Protein AF-A0A382KD84-F1 (afdb_monomer_lite)

Secondary structure (DSSP, 8-state):
--HHHHH--TT-TT-EEEEEE-S-THHHHHHHHHHHHHHTTT-EEEEEEE--HHHHHHHHHHTT--EEEEE--TTS-TT---EEEEE--

InterPro domains:
  IPR005844 Alpha-D-phosphohexomutase, alpha/beta/alpha domain I [PF02878] (1-87)
  IPR016055 Alpha-D-phosphohexomutase, alpha/beta/alpha I/II/III [SSF53738] (2-87)
  IPR016066 Alpha-D-phosphohexomutase, conserved site [PS00710] (68-77)
  IPR050060 Phosphoglucosamine mutase [PTHR42946] (7-87)

Radiu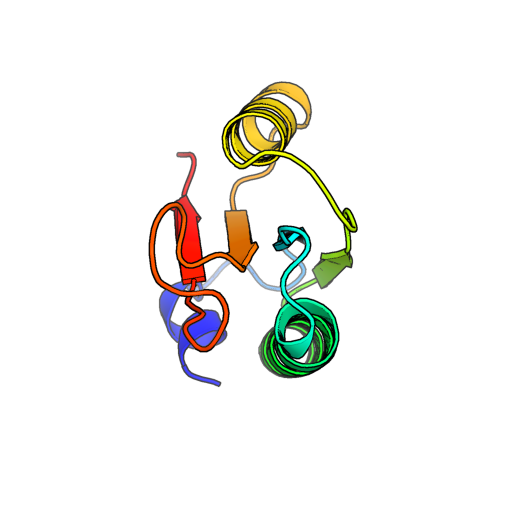s of gyration: 12.46 Å; chains: 1; bounding box: 28×18×32 Å

Sequence (89 aa):
MAIGSFLDRKDEHGTTVLIGRDTRPSGEELASAIAFGLFNSGFSPMLAGVLPTPALAHALVVNEMRFGIMITASHNPASDNGFKLFDHM

Organism: NCBI:txid408172

Structure (mmCIF,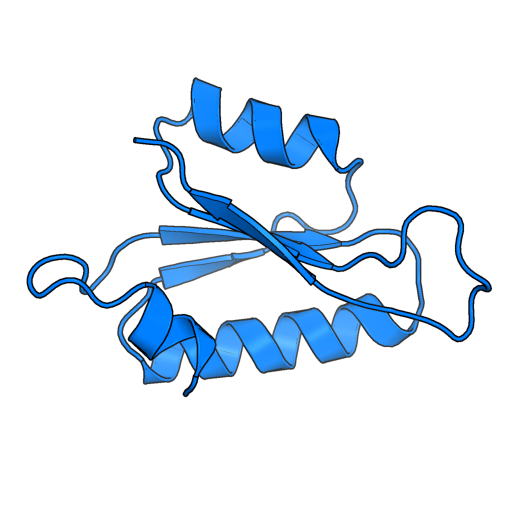 N/CA/C/O backbone):
data_AF-A0A382KD84-F1
#
_entry.id   AF-A0A382KD84-F1
#
loop_
_atom_site.group_PDB
_atom_site.id
_atom_site.type_symbol
_atom_site.label_atom_id
_atom_site.label_alt_id
_atom_site.label_comp_id
_atom_site.label_asym_id
_atom_site.label_entity_id
_atom_site.label_seq_id
_atom_site.pdbx_PDB_ins_code
_atom_site.Cartn_x
_atom_site.Cartn_y
_atom_site.Cartn_z
_atom_site.occupancy
_atom_site.B_iso_or_equiv
_atom_site.auth_seq_id
_atom_site.auth_comp_id
_atom_site.auth_asym_id
_atom_site.auth_atom_id
_atom_site.pdbx_PDB_model_num
ATOM 1 N N . MET A 1 1 ? -13.774 -5.548 -0.009 1.00 62.44 1 MET A N 1
ATOM 2 C CA . MET A 1 1 ? -14.778 -6.340 0.729 1.00 62.44 1 MET A CA 1
ATOM 3 C C . MET A 1 1 ? -14.245 -7.631 1.372 1.00 62.44 1 MET A C 1
ATOM 5 O O . MET A 1 1 ? -14.914 -8.101 2.266 1.00 62.44 1 MET A O 1
ATOM 9 N N . ALA A 1 2 ? -13.071 -8.196 1.030 1.00 65.94 2 ALA A N 1
ATOM 10 C CA . ALA A 1 2 ? -12.515 -9.351 1.777 1.00 65.94 2 ALA A CA 1
ATOM 11 C C . ALA A 1 2 ? -11.490 -8.952 2.860 1.00 65.94 2 ALA A C 1
ATOM 13 O O . ALA A 1 2 ? -11.607 -9.375 4.002 1.00 65.94 2 ALA A O 1
ATOM 14 N N . ILE A 1 3 ? -10.518 -8.091 2.523 1.00 63.78 3 ILE A N 1
ATOM 15 C CA . ILE A 1 3 ? -9.501 -7.613 3.483 1.00 63.78 3 ILE A CA 1
ATOM 16 C C . ILE A 1 3 ? -10.147 -6.804 4.613 1.00 63.78 3 ILE A C 1
ATOM 18 O O . ILE A 1 3 ? -9.824 -7.033 5.767 1.00 63.78 3 ILE A O 1
ATOM 22 N N . GLY A 1 4 ? -11.105 -5.925 4.298 1.00 59.22 4 GLY A N 1
ATOM 23 C CA . GLY A 1 4 ? -11.873 -5.203 5.317 1.00 59.22 4 GLY A CA 1
ATOM 24 C C . GLY A 1 4 ? -12.531 -6.154 6.319 1.00 59.22 4 GLY A C 1
ATOM 25 O O . GLY A 1 4 ? -12.327 -5.999 7.508 1.00 59.22 4 GLY A O 1
ATOM 26 N N . SER A 1 5 ? -13.207 -7.207 5.851 1.00 62.12 5 SER A N 1
ATOM 27 C CA . SER A 1 5 ? -13.808 -8.218 6.732 1.00 62.12 5 SER A CA 1
ATOM 28 C C . SER A 1 5 ? -12.796 -9.094 7.483 1.00 62.12 5 SER A C 1
ATOM 30 O O . SER A 1 5 ? -13.132 -9.630 8.529 1.00 62.12 5 SER A O 1
ATOM 32 N N . PHE A 1 6 ? -11.574 -9.273 6.967 1.00 65.88 6 PHE A N 1
ATOM 33 C CA . PHE A 1 6 ? -10.496 -9.960 7.692 1.00 65.88 6 PHE A CA 1
ATOM 34 C C . PHE A 1 6 ? -9.947 -9.104 8.841 1.00 65.88 6 PHE A C 1
ATOM 36 O O . PHE A 1 6 ? -9.585 -9.640 9.886 1.00 65.88 6 PHE A O 1
ATOM 43 N N . LEU A 1 7 ? -9.889 -7.786 8.639 1.00 64.31 7 LEU A N 1
ATOM 44 C CA . LEU A 1 7 ? -9.506 -6.824 9.668 1.00 64.31 7 LEU A CA 1
ATOM 45 C C . LEU A 1 7 ? -10.653 -6.566 10.658 1.00 64.31 7 LEU A C 1
ATOM 47 O O . LEU A 1 7 ? -10.389 -6.304 11.819 1.00 64.31 7 LEU A O 1
ATOM 51 N N . ASP A 1 8 ? -11.911 -6.698 10.225 1.00 62.56 8 ASP A N 1
ATOM 52 C CA . ASP A 1 8 ? -13.122 -6.451 11.017 1.00 62.56 8 ASP A CA 1
ATOM 53 C C . ASP A 1 8 ? -13.245 -7.403 12.223 1.00 62.56 8 ASP A C 1
ATOM 55 O O . ASP A 1 8 ? -13.898 -8.451 12.193 1.00 62.56 8 ASP A O 1
ATOM 59 N N . ARG A 1 9 ? -12.609 -7.021 13.332 1.00 61.69 9 ARG A N 1
ATOM 60 C CA . ARG A 1 9 ? -13.088 -7.343 14.677 1.00 61.69 9 ARG A CA 1
ATOM 61 C C . ARG A 1 9 ? -14.041 -6.221 15.077 1.00 61.69 9 ARG A C 1
ATOM 63 O O . ARG A 1 9 ? -13.773 -5.066 14.770 1.00 61.69 9 ARG A O 1
ATOM 70 N N . LYS A 1 10 ? -15.123 -6.567 15.782 1.00 54.94 10 LYS A N 1
ATOM 71 C CA . LYS A 1 10 ? -16.328 -5.749 16.057 1.00 54.94 10 LYS A CA 1
ATOM 72 C C . LYS A 1 10 ? -16.152 -4.291 16.556 1.00 54.94 10 LYS A C 1
ATOM 74 O O . LYS A 1 10 ? -17.168 -3.619 16.690 1.00 54.94 10 LYS A O 1
ATOM 79 N N . ASP A 1 11 ? -14.937 -3.785 16.764 1.00 58.81 11 ASP A N 1
ATOM 80 C CA . ASP A 1 11 ? -14.631 -2.477 17.355 1.00 58.81 11 ASP A CA 1
ATOM 81 C C . ASP A 1 11 ? -13.630 -1.621 16.534 1.00 58.81 11 ASP A C 1
ATOM 83 O O . ASP A 1 11 ? -13.040 -0.685 17.067 1.00 58.81 11 ASP A O 1
ATOM 87 N N . GLU A 1 12 ? -13.408 -1.912 15.245 1.00 66.00 12 GLU A N 1
ATOM 88 C CA . GLU A 1 12 ? -12.341 -1.271 14.436 1.00 66.00 12 GLU A CA 1
ATOM 89 C C . GLU A 1 12 ? -12.841 -0.321 13.332 1.00 66.00 12 GLU A C 1
ATOM 91 O O . GLU A 1 12 ? -12.096 0.103 12.443 1.00 66.00 12 GLU A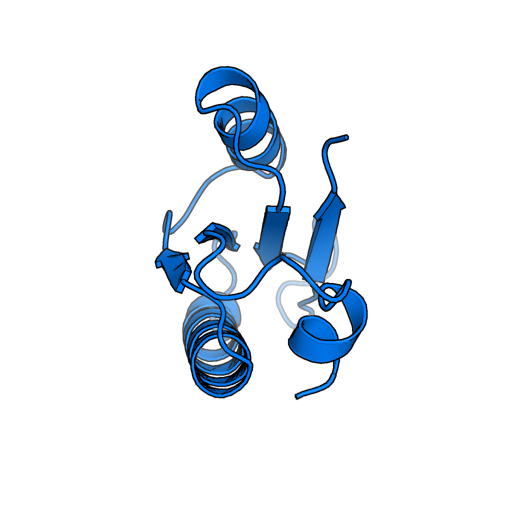 O 1
ATOM 96 N N . HIS A 1 13 ? -14.118 0.059 13.376 1.00 69.06 13 HIS A N 1
ATOM 97 C CA . HIS A 1 13 ? -14.651 1.054 12.450 1.00 69.06 13 HIS A CA 1
ATOM 98 C C . HIS A 1 13 ? -13.929 2.399 12.638 1.00 69.06 13 HIS A C 1
ATOM 100 O O . 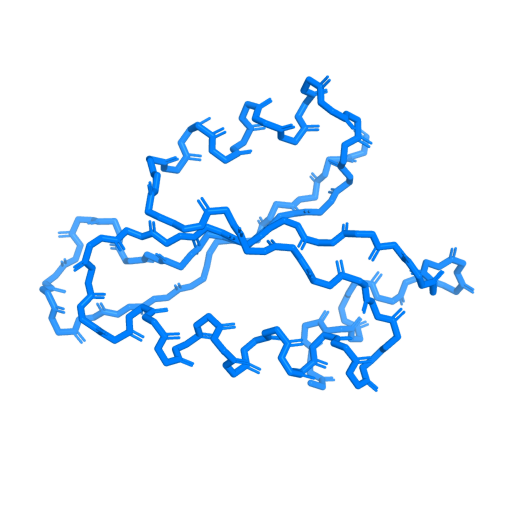HIS A 1 13 ? -13.771 2.892 13.753 1.00 69.06 13 HIS A O 1
ATOM 106 N N . GLY A 1 14 ? -13.481 3.003 11.542 1.00 77.69 14 GLY A N 1
ATOM 107 C CA . GLY A 1 14 ? -12.672 4.219 11.539 1.00 77.69 14 GLY A CA 1
ATOM 108 C C . GLY A 1 14 ? -11.173 3.992 11.761 1.00 77.69 14 GLY A C 1
ATOM 109 O O . GLY A 1 14 ? -10.412 4.951 11.616 1.00 77.69 14 GLY A O 1
ATOM 110 N N . THR A 1 15 ? -10.719 2.763 12.045 1.00 89.50 15 THR A N 1
ATOM 111 C CA . THR A 1 15 ? -9.291 2.457 12.213 1.00 89.50 15 THR A CA 1
ATOM 112 C C . THR A 1 15 ? -8.503 2.760 10.939 1.00 89.50 15 THR A C 1
ATOM 114 O O . THR A 1 15 ? -8.906 2.416 9.822 1.00 89.50 15 THR A O 1
ATOM 117 N N . THR A 1 16 ? -7.352 3.410 11.111 1.00 93.38 16 THR A N 1
ATOM 118 C CA . THR A 1 16 ? -6.466 3.763 10.003 1.00 93.38 16 THR A CA 1
ATOM 119 C C . THR A 1 16 ? -5.685 2.553 9.502 1.00 93.38 16 THR A C 1
ATOM 121 O O . THR A 1 16 ? -5.104 1.814 10.294 1.00 93.38 16 THR A O 1
ATOM 124 N N . VAL A 1 17 ? -5.625 2.387 8.178 1.00 95.38 17 VAL A N 1
ATOM 125 C CA . VAL A 1 17 ? -4.804 1.366 7.511 1.00 95.38 17 VAL A CA 1
ATOM 126 C C . VAL A 1 17 ? -3.769 2.062 6.634 1.00 95.38 17 VAL A C 1
ATOM 128 O O . VAL A 1 17 ? -4.130 2.731 5.663 1.00 95.38 17 VAL A O 1
ATOM 131 N N . LEU A 1 18 ? -2.484 1.905 6.958 1.00 97.50 18 LEU A N 1
ATOM 132 C CA . LEU A 1 18 ? -1.395 2.512 6.192 1.00 97.50 18 LEU A CA 1
ATOM 133 C C . LEU A 1 18 ? -1.058 1.664 4.959 1.00 97.50 18 LEU A C 1
ATOM 135 O O . LEU A 1 18 ? -0.730 0.486 5.074 1.00 97.50 18 LEU A O 1
ATOM 139 N N . ILE A 1 19 ? -1.104 2.252 3.769 1.00 98.38 19 ILE A N 1
ATOM 140 C CA . ILE A 1 19 ? -0.898 1.550 2.499 1.00 98.38 19 ILE A CA 1
ATOM 141 C C . ILE A 1 19 ? 0.360 2.090 1.823 1.00 98.38 19 ILE A C 1
ATOM 143 O O . ILE A 1 19 ? 0.430 3.268 1.475 1.00 98.38 19 ILE A O 1
ATOM 147 N N . GLY A 1 20 ? 1.340 1.220 1.604 1.00 98.50 20 GLY A N 1
ATOM 148 C CA . GLY A 1 20 ? 2.557 1.510 0.850 1.00 98.50 20 GLY A CA 1
ATOM 149 C C . GLY A 1 20 ? 2.657 0.675 -0.417 1.00 98.50 20 GLY A C 1
ATOM 150 O O . GLY A 1 20 ? 2.029 -0.378 -0.526 1.00 98.50 20 GLY A O 1
ATOM 151 N N . ARG A 1 21 ? 3.483 1.110 -1.368 1.00 98.69 21 ARG A N 1
ATOM 152 C CA . ARG A 1 21 ? 3.817 0.325 -2.563 1.00 98.69 21 ARG A CA 1
ATOM 153 C C . ARG A 1 21 ? 5.295 0.404 -2.916 1.00 98.69 21 ARG A C 1
ATOM 155 O O . ARG A 1 21 ? 5.995 1.323 -2.499 1.00 98.69 21 ARG A O 1
ATOM 162 N N . ASP A 1 22 ? 5.770 -0.563 -3.693 1.00 98.31 22 ASP A N 1
ATOM 163 C CA . ASP A 1 22 ? 7.040 -0.431 -4.405 1.00 98.31 22 ASP A CA 1
ATOM 164 C C . ASP A 1 22 ? 6.846 0.323 -5.742 1.00 98.31 22 ASP A C 1
ATOM 166 O O . ASP A 1 22 ? 5.832 0.991 -5.984 1.00 98.31 22 ASP A O 1
ATOM 170 N N . THR A 1 23 ? 7.851 0.265 -6.613 1.00 97.81 23 THR A N 1
ATOM 171 C CA . THR A 1 23 ? 7.878 0.992 -7.888 1.00 97.81 23 THR A CA 1
ATOM 172 C C . THR A 1 23 ? 7.152 0.281 -9.034 1.00 97.81 23 THR A C 1
ATOM 174 O O . THR A 1 23 ? 7.191 0.779 -10.160 1.00 97.81 23 THR A O 1
ATOM 177 N N . ARG A 1 24 ? 6.480 -0.855 -8.797 1.00 97.94 24 ARG A N 1
ATOM 178 C CA . ARG A 1 24 ? 5.761 -1.585 -9.854 1.00 97.94 24 ARG A CA 1
ATOM 179 C C . ARG A 1 24 ? 4.641 -0.719 -10.449 1.00 97.94 24 ARG A C 1
ATOM 181 O O . ARG A 1 24 ? 3.858 -0.154 -9.682 1.00 97.94 24 ARG A O 1
ATOM 188 N N . PRO A 1 25 ? 4.494 -0.656 -11.789 1.00 95.19 25 PRO A N 1
ATOM 189 C CA . PRO A 1 25 ? 3.464 0.164 -12.436 1.00 95.19 25 PRO A CA 1
ATOM 190 C C . PRO A 1 25 ? 2.036 -0.179 -11.998 1.00 95.19 25 PRO A C 1
ATOM 192 O O . PRO A 1 25 ? 1.231 0.718 -11.772 1.00 95.19 25 PRO A O 1
ATOM 195 N N . SER A 1 26 ? 1.742 -1.468 -11.798 1.00 97.44 26 SER A N 1
ATOM 196 C CA . SER A 1 26 ? 0.435 -1.934 -11.312 1.00 97.44 26 SER A CA 1
ATOM 197 C C . SER A 1 26 ? 0.131 -1.518 -9.868 1.00 97.44 26 SER A C 1
ATOM 199 O O . SER A 1 26 ? -1.010 -1.621 -9.427 1.00 97.44 26 SER A O 1
ATOM 201 N N . GLY A 1 27 ? 1.128 -1.043 -9.112 1.00 97.88 27 GLY A N 1
ATOM 202 C CA . GLY A 1 27 ? 0.979 -0.706 -7.700 1.00 97.88 27 GLY A CA 1
ATOM 203 C C . GLY A 1 27 ? 0.054 0.482 -7.435 1.00 97.88 27 GLY A C 1
ATOM 204 O O . GLY A 1 27 ? -0.615 0.488 -6.408 1.00 97.88 27 GLY A O 1
ATOM 205 N N . GLU A 1 28 ? -0.010 1.462 -8.340 1.00 97.31 28 GLU A N 1
ATOM 206 C CA . GLU A 1 28 ? -0.881 2.638 -8.183 1.00 97.31 28 GLU A CA 1
ATOM 207 C C . GLU A 1 28 ? -2.363 2.237 -8.242 1.00 97.31 28 GLU A C 1
ATOM 209 O O . GLU A 1 28 ? -3.129 2.522 -7.324 1.00 97.31 28 GLU A O 1
ATOM 214 N N . GLU A 1 29 ? -2.746 1.486 -9.278 1.00 97.44 29 GLU A N 1
ATOM 215 C CA . GLU A 1 29 ? -4.120 1.009 -9.464 1.00 97.44 29 GLU A CA 1
ATOM 216 C C . GLU A 1 29 ? -4.548 0.062 -8.332 1.00 97.44 29 GLU A C 1
ATOM 218 O O . GLU A 1 29 ? -5.646 0.193 -7.784 1.00 97.44 29 GLU A O 1
ATOM 223 N N . LEU A 1 30 ? -3.656 -0.842 -7.908 1.00 98.06 30 LEU A N 1
ATOM 224 C CA . LEU A 1 30 ? -3.909 -1.735 -6.773 1.00 98.06 30 LEU A CA 1
ATOM 225 C C . LEU A 1 30 ? -4.074 -0.965 -5.454 1.00 98.06 30 LEU A C 1
ATOM 227 O O . LEU A 1 30 ? -4.919 -1.341 -4.637 1.00 98.06 30 LEU A O 1
ATOM 231 N N . ALA A 1 31 ? -3.318 0.120 -5.247 1.00 98.06 31 ALA A N 1
ATOM 232 C CA . ALA A 1 31 ? -3.452 0.977 -4.070 1.00 98.06 31 ALA A CA 1
ATOM 233 C C . ALA A 1 31 ? -4.814 1.671 -4.041 1.00 98.06 31 ALA A C 1
ATOM 235 O O . ALA A 1 31 ? -5.494 1.632 -3.014 1.00 98.06 31 ALA A O 1
ATOM 236 N N . SER A 1 32 ? -5.252 2.235 -5.171 1.00 97.44 32 SER A N 1
ATOM 237 C CA . SER A 1 32 ? -6.581 2.841 -5.291 1.00 97.44 32 SER A CA 1
ATOM 238 C C . SER A 1 32 ? -7.701 1.823 -5.054 1.00 97.44 32 SER A C 1
ATOM 240 O O . SER A 1 32 ? -8.630 2.099 -4.293 1.00 97.44 32 SER A O 1
ATOM 242 N N . ALA A 1 33 ? -7.601 0.629 -5.646 1.00 96.94 33 ALA A N 1
ATOM 243 C CA . ALA A 1 33 ? -8.610 -0.419 -5.505 1.00 96.94 33 ALA A CA 1
ATOM 244 C C . ALA A 1 33 ? -8.743 -0.914 -4.053 1.00 96.94 33 ALA A C 1
ATOM 246 O O . ALA A 1 33 ? -9.859 -1.061 -3.543 1.00 96.94 33 ALA A O 1
ATOM 247 N N . ILE A 1 34 ? -7.620 -1.132 -3.357 1.00 95.75 34 ILE A N 1
ATOM 248 C CA . ILE A 1 34 ? -7.638 -1.517 -1.939 1.00 95.75 34 ILE A CA 1
ATOM 249 C C . ILE A 1 34 ? -8.162 -0.389 -1.059 1.00 95.75 34 ILE A C 1
ATOM 251 O O . ILE A 1 34 ? -9.002 -0.656 -0.201 1.00 95.75 34 ILE A O 1
ATOM 255 N N . ALA A 1 35 ? -7.710 0.850 -1.269 1.00 96.50 35 ALA A N 1
ATOM 256 C CA . ALA A 1 35 ? -8.174 1.990 -0.487 1.00 96.50 35 ALA A CA 1
ATOM 257 C C . ALA A 1 35 ? -9.699 2.140 -0.598 1.00 96.50 35 ALA A C 1
ATOM 259 O O . ALA A 1 35 ? -10.388 2.218 0.417 1.00 96.50 35 ALA A O 1
ATOM 260 N N . PHE A 1 36 ? -10.246 2.057 -1.814 1.00 95.69 36 PHE A N 1
ATOM 261 C CA . PHE A 1 36 ? -11.692 2.062 -2.032 1.00 95.69 36 PHE A CA 1
ATOM 262 C C . PHE A 1 36 ? -12.390 0.897 -1.316 1.00 95.69 36 PHE A C 1
ATOM 264 O O . PHE A 1 36 ? -13.417 1.080 -0.661 1.00 95.69 36 PHE A O 1
ATOM 271 N N . GLY A 1 37 ? -11.831 -0.312 -1.403 1.00 93.19 37 GLY A N 1
ATOM 272 C CA . GLY A 1 37 ? -12.379 -1.487 -0.733 1.00 93.19 37 GLY A CA 1
ATOM 273 C C . GLY A 1 37 ? -12.401 -1.369 0.795 1.00 93.19 37 GLY A C 1
ATOM 274 O O . GLY A 1 37 ? -13.366 -1.821 1.410 1.00 93.19 37 GLY A O 1
ATOM 275 N N . LEU A 1 38 ? -11.363 -0.781 1.393 1.00 92.38 38 LEU A N 1
ATOM 276 C CA . LEU A 1 38 ? -11.239 -0.538 2.834 1.00 92.38 38 LEU A CA 1
ATOM 277 C C . LEU A 1 38 ? -12.200 0.549 3.308 1.00 92.38 38 LEU A C 1
ATOM 279 O O . LEU A 1 38 ? -12.922 0.327 4.276 1.00 92.38 38 LEU A O 1
ATOM 283 N N . PHE A 1 39 ? -12.274 1.664 2.579 1.00 92.62 39 PHE A N 1
ATOM 284 C CA . PHE A 1 39 ? -13.200 2.755 2.874 1.00 92.62 39 PHE A CA 1
ATOM 285 C C . PHE A 1 39 ? -14.655 2.270 2.914 1.00 92.62 39 PHE A C 1
ATOM 287 O O . PHE A 1 39 ? -15.359 2.485 3.895 1.00 92.62 39 PHE A O 1
ATOM 294 N N . ASN A 1 40 ? -15.087 1.508 1.902 1.00 91.25 40 ASN A N 1
ATOM 295 C CA . ASN A 1 40 ? -16.436 0.923 1.880 1.00 91.25 40 ASN A CA 1
ATOM 296 C C . ASN A 1 40 ? -16.667 -0.148 2.957 1.00 91.25 40 ASN A C 1
ATOM 298 O O . ASN A 1 40 ? -17.809 -0.520 3.207 1.00 91.25 40 ASN A O 1
ATOM 302 N N . SER A 1 41 ? -15.599 -0.666 3.569 1.00 88.75 41 SER A N 1
ATOM 303 C CA . SER A 1 41 ? -15.683 -1.615 4.684 1.00 88.75 41 SER A CA 1
ATOM 304 C C . SER A 1 41 ? -15.583 -0.920 6.049 1.00 88.75 41 SER A C 1
ATOM 306 O O . SER A 1 41 ? -15.535 -1.608 7.059 1.00 88.75 41 SER A O 1
ATOM 308 N N . GLY A 1 42 ? -15.543 0.419 6.096 1.00 88.62 42 GLY A N 1
ATOM 309 C CA . GLY A 1 42 ? -15.522 1.182 7.345 1.00 88.62 42 GLY A CA 1
ATOM 310 C C . GLY A 1 42 ? -14.141 1.534 7.895 1.00 88.62 42 GLY A C 1
ATOM 311 O O . GLY A 1 42 ? -14.060 2.020 9.016 1.00 88.62 42 GLY A O 1
ATOM 312 N N . PHE A 1 43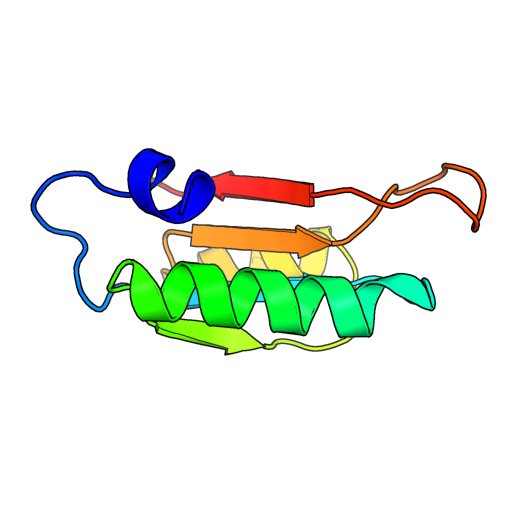 ? -13.061 1.310 7.145 1.00 91.88 43 PHE A N 1
ATOM 313 C CA . PHE A 1 43 ? -11.699 1.684 7.551 1.00 91.88 43 PHE A CA 1
ATOM 314 C C . PHE A 1 43 ? -11.289 3.048 6.986 1.00 91.88 43 PHE A C 1
ATOM 316 O O . PHE A 1 43 ? -11.851 3.524 5.998 1.00 91.88 43 PHE A O 1
ATOM 323 N N . SER A 1 44 ? -10.242 3.639 7.564 1.00 94.69 44 SER A N 1
ATOM 324 C CA . SER A 1 44 ? -9.640 4.899 7.114 1.00 94.69 44 SER A CA 1
ATOM 325 C C . SER A 1 44 ? -8.317 4.628 6.371 1.00 94.69 44 SER A C 1
ATOM 327 O O . SER A 1 44 ? -7.256 4.591 6.994 1.00 94.69 44 SER A O 1
ATOM 329 N N . PRO A 1 45 ? -8.316 4.380 5.049 1.00 96.12 45 PRO A N 1
ATOM 330 C CA . PRO A 1 45 ? -7.077 4.126 4.314 1.00 96.12 45 PRO A CA 1
ATOM 331 C C . PRO A 1 45 ? -6.196 5.383 4.236 1.00 96.12 45 PRO A C 1
ATOM 333 O O . PRO A 1 45 ? -6.674 6.470 3.914 1.00 96.12 45 PRO A O 1
ATOM 336 N N . MET A 1 46 ? -4.892 5.223 4.460 1.00 97.75 46 MET A N 1
ATOM 337 C CA . MET A 1 46 ? -3.886 6.279 4.323 1.00 97.75 46 MET A CA 1
ATOM 338 C C . MET A 1 46 ? -2.798 5.841 3.339 1.00 97.75 46 MET A C 1
ATOM 340 O O . MET A 1 46 ? -2.124 4.840 3.564 1.00 97.75 46 MET A O 1
ATOM 344 N N . LEU A 1 47 ? -2.611 6.586 2.246 1.00 98.00 47 LEU A N 1
ATOM 345 C CA . LEU A 1 47 ? -1.612 6.271 1.220 1.00 98.00 47 LEU A CA 1
ATOM 346 C C . LEU A 1 47 ? -0.246 6.878 1.582 1.00 98.00 47 LEU A C 1
ATOM 348 O O . LEU A 1 47 ? -0.088 8.095 1.584 1.00 98.00 47 LEU A O 1
ATOM 352 N N . ALA A 1 48 ? 0.749 6.029 1.838 1.00 97.62 48 ALA A N 1
ATOM 353 C CA . ALA A 1 48 ? 2.138 6.414 2.115 1.00 97.62 48 ALA A CA 1
ATOM 354 C C . ALA A 1 48 ? 2.992 6.588 0.842 1.00 97.62 48 ALA A C 1
ATOM 356 O O . ALA A 1 48 ? 4.135 7.037 0.911 1.00 97.62 48 ALA A O 1
ATOM 357 N N . GLY A 1 49 ? 2.455 6.219 -0.325 1.00 98.00 49 GLY A N 1
ATOM 358 C CA . GLY A 1 49 ? 3.162 6.290 -1.603 1.00 98.00 49 GLY A CA 1
ATOM 359 C C . GLY A 1 49 ? 4.214 5.189 -1.771 1.00 98.00 49 GLY A C 1
ATOM 360 O O . GLY A 1 49 ? 3.995 4.038 -1.385 1.00 98.00 49 GLY A O 1
ATOM 361 N N . VAL A 1 50 ? 5.340 5.536 -2.402 1.00 98.50 50 VAL A N 1
ATOM 362 C CA . VAL A 1 50 ? 6.439 4.599 -2.679 1.00 98.50 50 VAL A CA 1
ATOM 363 C C . VAL A 1 50 ? 7.422 4.576 -1.514 1.00 98.50 50 VAL A C 1
ATOM 365 O O . VAL A 1 50 ? 8.059 5.587 -1.226 1.00 98.50 50 VAL A O 1
ATOM 368 N N . LEU A 1 51 ? 7.596 3.415 -0.883 1.00 98.44 51 LEU A N 1
ATOM 369 C CA . LEU A 1 51 ? 8.556 3.223 0.205 1.00 98.44 51 LEU A CA 1
ATOM 370 C C . LEU A 1 51 ? 9.013 1.760 0.318 1.00 98.44 51 LEU A C 1
ATOM 372 O O . LEU A 1 51 ? 8.302 0.854 -0.111 1.00 98.44 51 LEU A O 1
ATOM 376 N N . PRO A 1 52 ? 10.185 1.480 0.911 1.00 98.06 52 PRO A N 1
ATOM 377 C CA . PRO A 1 52 ? 10.589 0.110 1.210 1.00 98.06 52 PRO A CA 1
ATOM 378 C C . PRO A 1 52 ? 9.615 -0.577 2.178 1.00 98.06 52 PRO A C 1
ATOM 380 O O . PRO A 1 52 ? 9.126 0.042 3.120 1.00 98.06 52 PRO A O 1
ATOM 383 N N . THR A 1 53 ? 9.425 -1.893 2.034 1.00 98.06 53 THR A N 1
ATOM 384 C CA . THR A 1 53 ? 8.650 -2.700 2.996 1.00 98.06 53 THR A CA 1
ATOM 385 C C . THR A 1 53 ? 9.038 -2.463 4.470 1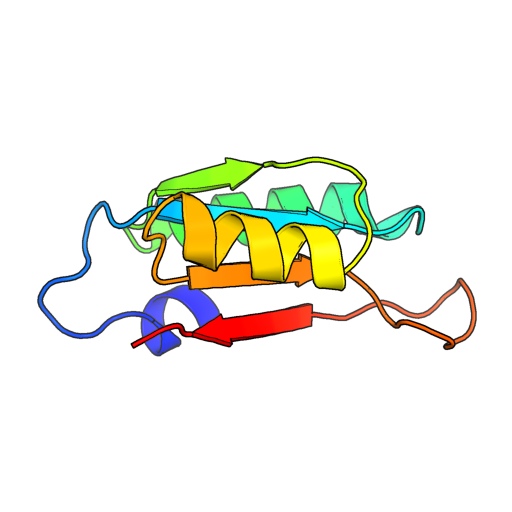.00 98.06 53 THR A C 1
ATOM 387 O O . THR A 1 53 ? 8.127 -2.276 5.275 1.00 98.06 53 THR A O 1
ATOM 390 N N . PRO A 1 54 ? 10.331 -2.425 4.867 1.00 97.56 54 PRO A N 1
ATOM 391 C CA . PRO A 1 54 ? 10.678 -2.161 6.266 1.00 97.56 54 PRO A CA 1
ATOM 392 C C . PRO A 1 54 ? 10.350 -0.732 6.722 1.00 97.56 54 PRO A C 1
ATOM 394 O O . PRO A 1 54 ? 10.115 -0.530 7.907 1.00 97.56 54 PRO A O 1
ATOM 397 N N . ALA A 1 55 ? 10.285 0.248 5.812 1.00 98.19 55 ALA A N 1
ATOM 398 C CA . ALA A 1 55 ? 9.882 1.609 6.163 1.00 98.19 55 ALA A CA 1
ATOM 399 C C . ALA A 1 55 ? 8.390 1.673 6.524 1.00 98.19 55 ALA A C 1
ATOM 401 O O . ALA A 1 55 ? 8.037 2.343 7.490 1.00 98.19 55 ALA A O 1
ATOM 402 N N . LEU A 1 56 ? 7.535 0.924 5.812 1.00 97.88 56 LEU A N 1
ATOM 403 C CA . LEU A 1 56 ? 6.123 0.774 6.178 1.00 97.88 56 LEU A CA 1
ATOM 404 C C . LEU A 1 56 ? 5.992 0.134 7.566 1.00 97.88 56 LEU A C 1
ATOM 406 O O . LEU A 1 56 ? 5.318 0.684 8.427 1.00 97.88 56 LEU A O 1
ATOM 410 N N . ALA A 1 57 ? 6.678 -0.990 7.803 1.00 96.69 57 ALA A N 1
ATOM 411 C CA . ALA A 1 57 ? 6.627 -1.688 9.088 1.00 96.69 57 ALA A CA 1
ATOM 412 C C . ALA A 1 57 ? 7.105 -0.799 10.249 1.00 96.69 57 ALA A C 1
ATOM 414 O O . ALA A 1 57 ? 6.454 -0.731 11.286 1.00 96.69 57 ALA A O 1
ATOM 415 N N . HIS A 1 58 ? 8.204 -0.066 10.057 1.00 97.12 58 HIS A N 1
ATOM 416 C CA . HIS A 1 58 ? 8.698 0.889 11.044 1.00 97.12 58 HIS A CA 1
ATOM 417 C C . HIS A 1 58 ? 7.698 2.026 11.298 1.00 97.12 58 HIS A C 1
ATOM 419 O O . HIS A 1 58 ? 7.490 2.409 12.446 1.00 97.12 58 HIS A O 1
ATOM 425 N N . ALA A 1 59 ? 7.057 2.556 10.249 1.00 96.75 59 ALA A N 1
ATOM 426 C CA . ALA A 1 59 ? 6.033 3.589 10.382 1.00 96.75 59 ALA A CA 1
ATOM 427 C C . ALA A 1 59 ? 4.834 3.112 11.215 1.00 96.75 59 ALA A C 1
ATOM 429 O O . ALA A 1 59 ? 4.303 3.902 11.989 1.00 96.75 59 ALA A O 1
ATOM 430 N N . LEU A 1 60 ? 4.445 1.837 11.106 1.00 95.56 60 LEU A N 1
ATOM 431 C CA . LEU A 1 60 ? 3.381 1.281 11.943 1.00 95.56 60 LEU A CA 1
ATOM 432 C C . LEU A 1 60 ? 3.747 1.328 13.430 1.00 95.56 60 LEU A C 1
ATOM 434 O O . LEU A 1 60 ? 2.959 1.814 14.233 1.00 95.56 60 LEU A O 1
ATOM 438 N N . VAL A 1 61 ? 4.969 0.909 13.774 1.00 95.31 61 VAL A N 1
ATOM 439 C CA . VAL A 1 61 ? 5.466 0.894 15.159 1.00 95.31 61 VAL A CA 1
ATOM 440 C C . VAL A 1 61 ? 5.506 2.299 15.755 1.00 95.31 61 VAL A C 1
ATOM 442 O O . VAL A 1 61 ? 4.951 2.537 16.821 1.00 95.31 61 VAL A O 1
ATOM 445 N N . VAL A 1 62 ? 6.159 3.246 15.075 1.00 96.19 62 VAL A N 1
ATOM 446 C CA . VAL A 1 62 ? 6.413 4.578 15.658 1.00 96.19 62 VAL A CA 1
ATOM 447 C C . VAL A 1 62 ? 5.180 5.476 15.712 1.00 96.19 62 VAL A C 1
ATOM 449 O O . VAL A 1 62 ? 5.188 6.453 16.453 1.00 96.19 62 VAL A O 1
ATOM 452 N N . ASN A 1 63 ? 4.144 5.167 14.928 1.00 93.88 63 ASN A N 1
ATOM 453 C CA . ASN A 1 63 ? 2.872 5.892 14.935 1.00 93.88 63 ASN A CA 1
ATOM 454 C C . ASN A 1 63 ? 1.751 5.107 15.635 1.00 93.88 63 ASN A C 1
ATOM 456 O O . ASN A 1 63 ? 0.591 5.490 15.501 1.00 93.88 63 ASN A O 1
ATOM 460 N N . GLU A 1 64 ? 2.078 4.001 16.317 1.00 91.75 64 GLU A N 1
ATOM 461 C CA . GLU A 1 64 ? 1.114 3.137 17.018 1.00 91.75 64 GLU A CA 1
ATOM 462 C C . GLU A 1 64 ? -0.070 2.719 16.119 1.00 91.75 64 GLU A C 1
ATOM 464 O O . GLU A 1 64 ? -1.222 2.617 16.542 1.00 91.75 64 GLU A O 1
ATOM 469 N N . MET A 1 65 ? 0.213 2.495 14.830 1.00 91.62 65 MET A N 1
ATOM 470 C CA . MET A 1 65 ? -0.780 2.065 13.852 1.00 91.62 65 MET A CA 1
ATOM 471 C C . MET A 1 65 ? -0.862 0.548 13.828 1.00 91.62 65 MET A C 1
ATOM 473 O O . MET A 1 65 ? 0.126 -0.147 13.593 1.00 91.62 65 MET A O 1
ATOM 477 N N . ARG A 1 66 ? -2.079 0.037 13.977 1.00 89.12 66 ARG A N 1
ATOM 478 C CA . ARG A 1 66 ? -2.317 -1.400 14.050 1.00 89.12 66 ARG A CA 1
ATOM 479 C C . ARG A 1 66 ? -2.176 -2.125 12.713 1.00 89.12 66 ARG A C 1
ATOM 481 O O . ARG A 1 66 ? -1.701 -3.256 12.683 1.00 89.12 66 ARG A O 1
ATOM 488 N N . PHE A 1 67 ? -2.569 -1.491 11.608 1.00 93.12 67 PHE A N 1
ATOM 489 C CA . PHE A 1 67 ? -2.647 -2.167 10.314 1.00 93.12 67 PHE A CA 1
ATOM 490 C C . PHE A 1 67 ? -1.871 -1.464 9.219 1.00 93.12 67 PHE A C 1
ATOM 492 O O . PHE A 1 67 ? -1.969 -0.248 9.032 1.00 93.12 67 PHE A O 1
ATOM 499 N N . GLY A 1 68 ? -1.189 -2.275 8.414 1.00 96.00 68 GLY A N 1
ATOM 500 C CA . GLY A 1 68 ? -0.594 -1.817 7.172 1.00 96.00 68 GLY A CA 1
ATOM 501 C C . GLY A 1 68 ? -0.701 -2.829 6.044 1.00 96.00 68 GLY A C 1
ATOM 502 O O . GLY A 1 68 ? -0.802 -4.037 6.258 1.00 96.00 68 GLY A O 1
ATOM 503 N N . ILE A 1 69 ? -0.657 -2.322 4.817 1.00 97.62 69 ILE A N 1
ATOM 504 C CA . ILE A 1 69 ? -0.648 -3.117 3.592 1.00 97.62 69 ILE A CA 1
ATOM 505 C C . ILE A 1 69 ? 0.501 -2.631 2.717 1.00 97.62 69 ILE A C 1
ATOM 507 O O . ILE A 1 69 ? 0.548 -1.466 2.330 1.00 97.62 69 ILE A O 1
ATOM 511 N N . MET A 1 70 ? 1.416 -3.533 2.372 1.00 98.38 70 MET A N 1
ATOM 512 C CA . MET A 1 70 ? 2.456 -3.263 1.382 1.00 98.38 70 MET A CA 1
ATOM 513 C C . MET A 1 70 ? 2.098 -3.923 0.055 1.00 98.38 70 MET A C 1
ATOM 515 O O . MET A 1 70 ? 1.970 -5.145 -0.009 1.00 98.38 70 MET A O 1
ATOM 519 N N . ILE A 1 71 ? 2.011 -3.132 -1.009 1.00 98.50 71 ILE A N 1
ATOM 520 C CA . ILE A 1 71 ? 1.799 -3.604 -2.376 1.00 98.50 71 ILE A CA 1
ATOM 521 C C . ILE A 1 71 ? 3.158 -3.847 -3.021 1.00 98.50 71 ILE A C 1
ATOM 523 O O . ILE A 1 71 ? 3.905 -2.912 -3.320 1.00 98.50 71 ILE A O 1
ATOM 527 N N . THR A 1 72 ? 3.517 -5.117 -3.155 1.00 98.31 72 THR A N 1
ATOM 528 C CA . THR A 1 72 ? 4.806 -5.545 -3.696 1.00 98.31 72 THR A CA 1
ATOM 529 C C . THR A 1 72 ? 4.788 -7.042 -3.984 1.00 98.31 72 THR A C 1
ATOM 531 O O . THR A 1 72 ? 4.172 -7.818 -3.253 1.00 98.31 72 THR A O 1
ATOM 534 N N . ALA A 1 73 ? 5.559 -7.473 -4.981 1.00 97.62 73 ALA A N 1
ATOM 535 C CA . ALA A 1 73 ? 5.981 -8.870 -5.114 1.00 97.62 73 ALA A CA 1
ATOM 536 C C . ALA A 1 73 ? 7.472 -9.064 -4.773 1.00 97.62 73 ALA A C 1
ATOM 538 O O . ALA A 1 73 ? 8.089 -10.060 -5.126 1.00 97.62 73 ALA A O 1
ATOM 539 N N . SER A 1 74 ? 8.072 -8.118 -4.044 1.00 95.12 74 SER A N 1
ATOM 540 C CA . SER A 1 74 ? 9.456 -8.169 -3.577 1.00 95.12 74 SER A CA 1
ATOM 541 C C . SER A 1 74 ? 10.441 -8.399 -4.734 1.00 95.12 74 SER A C 1
ATOM 543 O O . SER A 1 74 ? 10.660 -7.492 -5.533 1.00 95.12 74 SER A O 1
ATOM 545 N N . HIS A 1 75 ? 11.011 -9.600 -4.840 1.00 96.38 75 HIS A N 1
ATOM 546 C CA . HIS A 1 75 ? 12.028 -9.969 -5.826 1.00 96.38 75 HIS A CA 1
ATOM 547 C C . HIS A 1 75 ? 11.449 -10.606 -7.101 1.00 96.38 75 HIS A C 1
ATOM 549 O O . HIS A 1 75 ? 12.202 -10.924 -8.018 1.00 96.38 75 HIS A O 1
ATOM 555 N N . ASN A 1 76 ? 10.132 -10.808 -7.164 1.00 97.62 76 ASN A N 1
ATOM 556 C CA . ASN A 1 76 ? 9.472 -11.406 -8.317 1.00 97.62 76 ASN A CA 1
ATOM 557 C C . ASN A 1 76 ? 9.612 -10.540 -9.584 1.00 97.62 76 ASN A C 1
ATOM 559 O O . ASN A 1 76 ? 9.817 -9.322 -9.475 1.00 97.62 76 ASN A O 1
ATOM 563 N N . PRO A 1 77 ? 9.419 -11.129 -10.782 1.00 97.00 77 PRO A N 1
ATOM 564 C CA . PRO A 1 77 ? 9.368 -10.398 -12.050 1.00 97.00 77 PRO A CA 1
ATOM 565 C C . PRO A 1 77 ? 8.474 -9.157 -11.990 1.00 97.00 77 PRO A C 1
ATOM 567 O O . PRO A 1 77 ? 7.474 -9.151 -11.280 1.00 97.00 77 PRO A O 1
ATOM 570 N N . ALA A 1 78 ? 8.803 -8.105 -12.746 1.00 93.44 78 ALA A N 1
ATOM 571 C CA . ALA A 1 78 ? 8.082 -6.823 -12.714 1.00 93.44 78 ALA A CA 1
ATOM 572 C C . ALA A 1 78 ? 6.590 -6.925 -13.097 1.00 93.44 78 ALA A C 1
ATOM 574 O O . ALA A 1 78 ? 5.805 -6.060 -12.715 1.00 93.44 78 ALA A O 1
ATOM 575 N N . SER A 1 79 ? 6.210 -7.979 -13.829 1.00 95.94 79 SER A N 1
ATOM 576 C CA . SER A 1 79 ? 4.822 -8.313 -14.175 1.00 95.94 79 SER A CA 1
ATOM 577 C C . SER A 1 79 ? 3.985 -8.761 -12.977 1.00 95.94 79 SER A C 1
ATOM 579 O O . SER A 1 79 ? 2.764 -8.638 -13.012 1.00 95.94 79 SER A O 1
ATOM 581 N N . ASP A 1 80 ? 4.625 -9.270 -11.925 1.00 97.44 80 ASP A N 1
ATOM 582 C CA . ASP A 1 80 ? 3.947 -9.758 -10.731 1.00 97.44 80 ASP A CA 1
ATOM 583 C C . ASP A 1 80 ? 3.657 -8.602 -9.773 1.00 97.44 80 ASP A C 1
ATOM 585 O O . ASP A 1 80 ? 4.380 -7.603 -9.721 1.00 97.44 80 ASP A O 1
ATOM 589 N N . ASN A 1 81 ? 2.632 -8.763 -8.944 1.00 97.50 81 ASN A N 1
ATOM 590 C CA . ASN A 1 81 ? 2.405 -7.917 -7.780 1.00 97.50 81 ASN A CA 1
ATOM 591 C C . ASN A 1 81 ? 1.673 -8.716 -6.693 1.00 97.50 81 ASN A C 1
ATOM 593 O O . ASN A 1 81 ? 1.281 -9.863 -6.909 1.00 97.50 81 ASN A O 1
ATOM 597 N N . GLY A 1 82 ? 1.504 -8.132 -5.516 1.00 96.44 82 GLY A N 1
ATOM 598 C CA . GLY A 1 82 ? 0.845 -8.794 -4.401 1.00 96.44 82 GLY A CA 1
ATOM 599 C C . GLY A 1 82 ? 0.706 -7.884 -3.194 1.00 96.44 82 GLY A C 1
ATOM 600 O O . GLY A 1 82 ? 1.039 -6.701 -3.246 1.00 96.44 82 GLY A O 1
ATOM 601 N N . PHE A 1 83 ? 0.216 -8.456 -2.099 1.00 96.56 83 PHE A N 1
ATOM 602 C CA . PHE A 1 83 ? -0.025 -7.745 -0.850 1.00 96.56 83 PHE A CA 1
ATOM 603 C C . PHE A 1 83 ? 0.706 -8.444 0.294 1.00 96.56 83 PHE A C 1
ATOM 605 O O . PHE A 1 83 ? 0.600 -9.660 0.449 1.00 96.56 83 PHE A O 1
ATOM 612 N N . LYS A 1 84 ? 1.408 -7.678 1.128 1.00 95.62 84 LYS A N 1
ATOM 613 C CA . LYS A 1 84 ? 1.839 -8.112 2.463 1.00 95.62 84 LYS A CA 1
ATOM 614 C C . LYS A 1 84 ? 0.972 -7.392 3.487 1.00 95.62 84 LYS A C 1
ATOM 616 O O . LYS A 1 84 ? 0.918 -6.163 3.467 1.00 95.62 84 LYS A O 1
ATOM 621 N N . LEU A 1 85 ? 0.297 -8.151 4.342 1.00 94.50 85 LEU A N 1
ATOM 622 C CA . LEU A 1 85 ? -0.550 -7.622 5.408 1.00 94.50 85 LEU A CA 1
ATOM 623 C C . LEU A 1 85 ? 0.253 -7.583 6.707 1.00 94.50 85 LEU A C 1
ATOM 625 O O . LEU A 1 85 ? 0.918 -8.559 7.052 1.00 94.50 85 LEU A O 1
ATOM 629 N N . PHE A 1 86 ? 0.187 -6.455 7.400 1.00 91.25 86 PHE A N 1
ATOM 630 C CA . PHE A 1 86 ? 0.795 -6.244 8.704 1.00 91.25 86 PHE A CA 1
ATOM 631 C C . PHE A 1 86 ? -0.322 -6.066 9.726 1.00 91.25 86 PHE A C 1
ATOM 633 O O . PHE A 1 86 ? -1.229 -5.261 9.507 1.00 91.25 86 PHE A O 1
ATOM 640 N N . ASP A 1 87 ? -0.228 -6.803 10.826 1.00 82.81 87 ASP A N 1
ATOM 641 C CA . ASP A 1 87 ? -1.021 -6.609 12.037 1.00 82.81 87 ASP A CA 1
ATOM 642 C C . ASP A 1 87 ? -0.024 -6.444 13.181 1.00 82.81 87 ASP A C 1
ATOM 644 O O . ASP A 1 87 ? 0.840 -7.303 13.386 1.00 82.81 87 ASP A O 1
ATOM 648 N N . HIS A 1 88 ? -0.088 -5.303 13.853 1.00 67.38 88 HIS A N 1
ATOM 649 C CA . HIS A 1 88 ? 0.705 -5.011 15.031 1.00 67.38 88 HIS A CA 1
ATOM 650 C C . HIS A 1 88 ? -0.244 -4.981 16.228 1.00 67.38 88 HIS A C 1
ATOM 652 O O . HIS A 1 88 ? -0.966 -4.005 16.427 1.00 67.38 88 HIS A O 1
ATOM 658 N N . MET A 1 89 ? -0.269 -6.076 16.992 1.00 55.41 89 MET A N 1
ATOM 659 C CA . MET A 1 89 ? -0.831 -6.073 18.348 1.00 55.41 89 MET A CA 1
ATOM 660 C C . MET A 1 89 ? 0.119 -5.383 19.325 1.00 55.41 89 MET A C 1
ATOM 662 O O . MET A 1 89 ? 1.347 -5.378 19.055 1.00 55.41 89 MET A O 1
#

pLDDT: mean 89.94, std 12.84, range [54.94, 98.69]

Foldseek 3Di:
DVVLVVVDDPPCQAAEEEEEEAPQPCRVVVLVVVCVVNVVSRYHYDYPYHDDPVVQVVVCVVVVHQWYKYWAPVPDDSPDIDIDIGGDD